Protein AF-A0A7V0NU42-F1 (afdb_monomer_lite)

Structure (mmCIF, N/CA/C/O backbone):
data_AF-A0A7V0NU42-F1
#
_entry.id   AF-A0A7V0NU42-F1
#
loop_
_atom_site.group_PDB
_atom_site.id
_atom_site.type_symbol
_atom_site.label_atom_id
_atom_site.label_alt_id
_atom_site.label_comp_id
_atom_site.label_asym_id
_atom_site.label_entity_id
_atom_site.label_seq_id
_atom_site.pdbx_PDB_ins_code
_atom_site.Cartn_x
_atom_site.Cartn_y
_atom_site.Cartn_z
_atom_site.occupancy
_atom_site.B_iso_or_equiv
_atom_site.auth_seq_id
_atom_site.auth_comp_id
_atom_site.auth_asym_id
_atom_site.auth_atom_id
_atom_site.pdbx_PDB_model_num
ATOM 1 N N . MET A 1 1 ? 28.234 -21.517 8.918 1.00 33.84 1 MET A N 1
ATOM 2 C CA . MET A 1 1 ? 27.594 -20.926 7.728 1.00 33.84 1 MET A CA 1
ATOM 3 C C . MET A 1 1 ? 26.391 -20.151 8.212 1.00 33.84 1 MET A C 1
ATOM 5 O O . MET A 1 1 ? 25.370 -20.743 8.526 1.00 33.84 1 MET A O 1
ATOM 9 N N . THR A 1 2 ? 26.570 -18.853 8.402 1.00 35.75 2 THR A N 1
ATOM 10 C CA . THR A 1 2 ? 25.520 -17.912 8.789 1.00 35.75 2 THR A CA 1
ATOM 11 C C . THR A 1 2 ? 25.015 -17.299 7.492 1.00 35.75 2 THR A C 1
ATOM 13 O O . THR A 1 2 ? 25.773 -16.616 6.810 1.00 35.75 2 THR A O 1
ATOM 16 N N . VAL A 1 3 ? 23.782 -17.615 7.102 1.00 37.16 3 VAL A N 1
ATOM 17 C CA . VAL A 1 3 ? 23.118 -16.938 5.984 1.00 37.16 3 VAL A CA 1
ATOM 18 C C . VAL A 1 3 ? 22.779 -15.536 6.484 1.00 37.16 3 VAL A C 1
ATOM 20 O O . VAL A 1 3 ? 22.000 -15.390 7.425 1.00 37.16 3 VAL A O 1
ATOM 23 N N . ASN A 1 4 ? 23.432 -14.516 5.927 1.00 38.97 4 ASN A N 1
ATOM 24 C CA . ASN A 1 4 ? 23.055 -13.132 6.179 1.00 38.97 4 ASN A CA 1
ATOM 25 C C . ASN A 1 4 ? 21.662 -12.922 5.583 1.00 38.97 4 ASN A C 1
ATOM 27 O O . ASN A 1 4 ? 21.467 -13.082 4.385 1.00 38.97 4 ASN A O 1
ATOM 31 N N . LYS A 1 5 ? 20.699 -12.531 6.415 1.00 45.81 5 LYS A N 1
ATOM 32 C CA . LYS A 1 5 ? 19.315 -12.202 6.036 1.00 45.81 5 LYS A CA 1
ATOM 33 C C . LYS A 1 5 ? 19.207 -10.885 5.228 1.00 45.81 5 LYS A C 1
ATOM 35 O O . LYS A 1 5 ? 18.174 -10.233 5.259 1.00 45.81 5 LYS A O 1
ATOM 40 N N . HIS A 1 6 ? 20.299 -10.462 4.587 1.00 51.47 6 HIS A N 1
ATOM 41 C CA . HIS A 1 6 ? 20.463 -9.169 3.913 1.00 51.47 6 HIS A CA 1
ATOM 42 C C . HIS A 1 6 ? 20.474 -9.264 2.377 1.00 51.47 6 HIS A C 1
ATOM 44 O O . HIS A 1 6 ? 20.625 -8.231 1.739 1.00 51.47 6 HIS A O 1
ATOM 50 N N . ASP A 1 7 ? 20.287 -10.455 1.797 1.00 62.16 7 ASP A N 1
ATOM 51 C CA . ASP A 1 7 ? 20.315 -10.671 0.337 1.00 62.16 7 ASP A CA 1
ATOM 52 C C . ASP A 1 7 ? 18.937 -11.005 -0.271 1.00 62.16 7 ASP A C 1
ATOM 54 O O . ASP A 1 7 ? 18.853 -11.339 -1.452 1.00 62.16 7 ASP A O 1
ATOM 58 N N . GLU A 1 8 ? 17.847 -10.947 0.504 1.00 80.88 8 GLU A N 1
ATOM 59 C CA . GLU A 1 8 ? 16.505 -11.109 -0.068 1.00 80.88 8 GLU A CA 1
ATOM 60 C C . GLU A 1 8 ? 15.991 -9.760 -0.584 1.00 80.88 8 GLU A C 1
ATOM 62 O O . GLU A 1 8 ? 16.027 -8.773 0.161 1.00 80.88 8 GLU A O 1
ATOM 67 N N . PRO A 1 9 ? 15.522 -9.695 -1.844 1.00 87.75 9 PRO A N 1
ATOM 68 C CA . PRO A 1 9 ? 14.973 -8.469 -2.393 1.00 87.75 9 PRO A CA 1
ATOM 69 C C . PRO A 1 9 ? 13.737 -8.035 -1.596 1.00 87.75 9 PRO A C 1
ATOM 71 O O . PRO A 1 9 ? 12.930 -8.856 -1.156 1.00 87.75 9 PRO A O 1
ATOM 74 N N . HIS A 1 10 ? 13.581 -6.727 -1.409 1.00 91.50 10 HIS A N 1
ATOM 75 C CA . HIS A 1 10 ? 12.427 -6.162 -0.727 1.00 91.50 10 HIS A CA 1
ATOM 76 C C . HIS A 1 10 ? 11.142 -6.463 -1.507 1.00 91.50 10 HIS A C 1
ATOM 78 O O . HIS A 1 10 ? 11.079 -6.329 -2.730 1.00 91.50 10 HIS A O 1
ATOM 84 N N . GLY A 1 11 ? 10.102 -6.863 -0.780 1.00 91.50 11 GLY A N 1
ATOM 85 C CA . GLY A 1 11 ? 8.799 -7.166 -1.357 1.00 91.50 11 GLY A CA 1
ATOM 86 C C . GLY A 1 11 ? 7.897 -5.942 -1.509 1.00 91.50 11 GLY A C 1
ATOM 87 O O . GLY A 1 11 ? 8.313 -4.783 -1.418 1.00 91.50 11 GLY A O 1
ATOM 88 N N . LEU A 1 12 ? 6.614 -6.229 -1.708 1.00 95.75 12 LEU A N 1
ATOM 89 C CA . LEU A 1 12 ? 5.556 -5.228 -1.714 1.00 95.75 12 LEU A CA 1
ATOM 90 C C . LEU A 1 12 ? 5.347 -4.638 -0.318 1.00 95.75 12 LEU A C 1
ATOM 92 O O . LEU A 1 12 ? 5.424 -5.330 0.695 1.00 95.75 12 LEU A O 1
ATOM 96 N N . ASN A 1 13 ? 4.996 -3.359 -0.276 1.00 95.81 13 ASN A N 1
ATOM 97 C CA . ASN A 1 13 ? 4.523 -2.699 0.927 1.00 95.81 13 ASN A CA 1
ATOM 98 C C . ASN A 1 13 ? 3.036 -3.020 1.139 1.00 95.81 13 ASN A C 1
ATOM 100 O O . ASN A 1 13 ? 2.143 -2.295 0.682 1.00 95.81 13 ASN A O 1
ATOM 104 N N . GLU A 1 14 ? 2.778 -4.161 1.776 1.00 94.75 14 GLU A N 1
ATOM 105 C CA . GLU A 1 14 ? 1.443 -4.722 1.968 1.00 94.75 14 GLU A CA 1
ATOM 106 C C . GLU A 1 14 ? 1.076 -4.934 3.444 1.00 94.75 14 GLU A C 1
ATOM 108 O O . GLU A 1 14 ? 1.920 -5.190 4.300 1.00 94.75 14 GLU A O 1
ATOM 113 N N . LEU A 1 15 ? -0.223 -4.868 3.739 1.00 92.19 15 LEU A N 1
ATOM 114 C CA . LEU A 1 15 ? -0.813 -5.263 5.014 1.00 92.19 15 LEU A CA 1
ATOM 115 C C . LEU A 1 15 ? -1.679 -6.501 4.839 1.00 92.19 15 LEU A C 1
ATOM 117 O O . LEU A 1 15 ? -2.471 -6.603 3.901 1.00 92.19 15 LEU A O 1
ATOM 121 N N . HIS A 1 16 ? -1.585 -7.401 5.812 1.00 90.00 16 HIS A N 1
ATOM 122 C CA . HIS A 1 16 ? -2.425 -8.588 5.913 1.00 90.00 16 HIS A CA 1
ATOM 123 C C . HIS A 1 16 ? -3.376 -8.404 7.093 1.00 90.00 16 HIS A C 1
ATOM 125 O O . HIS A 1 16 ? -2.947 -8.362 8.244 1.00 90.00 16 HIS A O 1
ATOM 131 N N . ILE A 1 17 ? -4.669 -8.248 6.814 1.00 83.12 17 ILE A N 1
ATOM 132 C CA . ILE A 1 17 ? -5.690 -7.943 7.824 1.00 83.12 17 ILE A CA 1
ATOM 133 C C . ILE A 1 17 ? -6.845 -8.926 7.655 1.00 83.12 17 ILE A C 1
ATOM 135 O O . ILE A 1 17 ? -7.507 -8.926 6.622 1.00 83.12 17 ILE A O 1
ATOM 139 N N . GLY A 1 18 ? -7.098 -9.766 8.663 1.00 75.56 18 GLY A N 1
ATOM 140 C CA . GLY A 1 18 ? -8.239 -10.693 8.656 1.00 75.56 18 GLY A CA 1
ATOM 141 C C . GLY A 1 18 ? -8.232 -11.699 7.497 1.00 75.56 18 GLY A C 1
ATOM 142 O O . GLY A 1 18 ? -9.294 -12.082 7.024 1.00 75.56 18 GLY A O 1
ATOM 143 N N . GLY A 1 19 ? -7.050 -12.085 7.002 1.00 82.62 19 GLY A N 1
ATOM 144 C CA . GLY A 1 19 ? -6.895 -12.963 5.832 1.00 82.62 19 GLY A CA 1
ATOM 145 C C . GLY A 1 19 ? -6.941 -12.244 4.479 1.00 82.62 19 GLY A C 1
ATOM 146 O O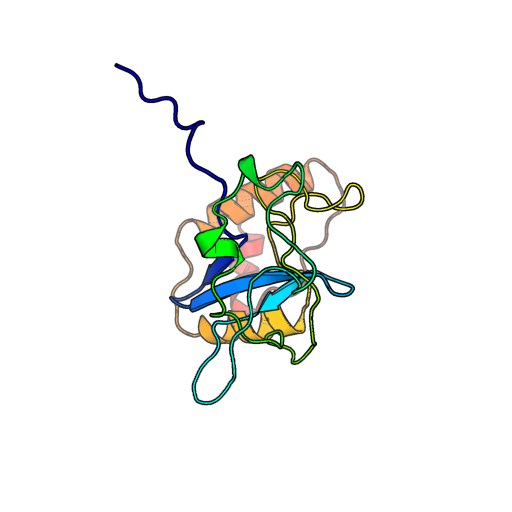 . GLY A 1 19 ? -6.700 -12.872 3.452 1.00 82.62 19 GLY A O 1
ATOM 147 N N . PHE A 1 20 ? -7.191 -10.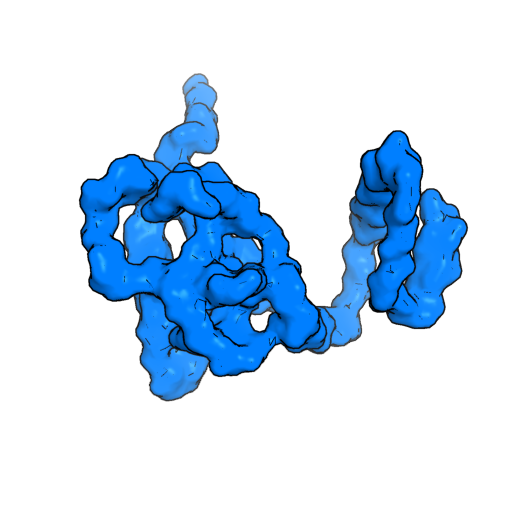935 4.464 1.00 88.88 20 PHE A N 1
ATOM 148 C CA . PHE A 1 20 ? -7.144 -10.113 3.260 1.00 88.88 20 PHE A CA 1
ATOM 149 C C . PHE A 1 20 ? -5.777 -9.452 3.099 1.00 88.88 20 PHE A C 1
ATOM 151 O O . PHE A 1 20 ? -5.165 -9.025 4.081 1.00 88.88 20 PHE A O 1
ATOM 158 N N . ARG A 1 21 ? -5.330 -9.331 1.848 1.00 94.56 21 ARG A N 1
ATOM 159 C CA . ARG A 1 21 ? -4.092 -8.643 1.465 1.00 94.56 21 ARG A CA 1
ATOM 160 C C . ARG A 1 21 ? -4.411 -7.269 0.894 1.00 94.56 21 ARG A C 1
ATOM 162 O O . ARG A 1 21 ? -5.280 -7.143 0.029 1.00 94.56 21 ARG A O 1
ATOM 169 N N . TYR A 1 22 ? -3.687 -6.257 1.356 1.00 96.81 22 TYR A N 1
ATOM 170 C CA . TYR A 1 22 ? -3.858 -4.874 0.932 1.00 96.81 22 TYR A CA 1
ATOM 171 C C . TYR A 1 22 ? -2.521 -4.220 0.610 1.00 96.81 22 TYR A C 1
ATOM 173 O O . TYR A 1 22 ? -1.621 -4.232 1.438 1.00 96.81 22 TYR A O 1
ATOM 181 N N . LEU A 1 23 ? -2.421 -3.565 -0.538 1.00 97.94 23 LEU A N 1
ATOM 182 C CA . LEU A 1 23 ? -1.278 -2.743 -0.922 1.00 97.94 23 LEU A CA 1
ATOM 183 C C . LEU A 1 23 ? -1.417 -1.330 -0.342 1.00 97.94 23 LEU A C 1
ATOM 185 O O . LEU A 1 23 ? -2.482 -0.716 -0.491 1.00 97.94 23 LEU A O 1
ATOM 189 N N . LEU A 1 24 ? -0.362 -0.782 0.269 1.00 97.31 24 LEU A N 1
ATOM 190 C CA . LEU A 1 24 ? -0.333 0.638 0.626 1.00 97.31 24 LEU A CA 1
ATOM 191 C C . LEU A 1 24 ? -0.020 1.475 -0.612 1.00 97.31 24 LEU A C 1
ATOM 193 O O . LEU A 1 24 ? 1.020 1.309 -1.244 1.00 97.31 24 LEU A O 1
ATOM 197 N N . VAL A 1 25 ? -0.910 2.404 -0.952 1.00 96.88 25 VAL A N 1
ATOM 198 C CA . VAL A 1 25 ? -0.782 3.225 -2.165 1.00 96.88 25 VAL A CA 1
ATOM 199 C C . VAL A 1 25 ? -0.934 4.709 -1.865 1.00 96.88 25 VAL A C 1
ATOM 201 O O . VAL A 1 25 ? -1.724 5.116 -1.003 1.00 96.88 25 VAL A O 1
ATOM 204 N N . GLY A 1 26 ? -0.174 5.517 -2.603 1.00 90.69 26 GLY A N 1
ATOM 205 C CA . GLY A 1 26 ? -0.128 6.961 -2.423 1.00 90.69 26 GLY A CA 1
ATOM 206 C C . GLY A 1 26 ? -1.144 7.694 -3.287 1.00 90.69 26 GLY A C 1
ATOM 207 O O . GLY A 1 26 ? -1.209 7.491 -4.502 1.00 90.69 26 GLY A O 1
ATOM 208 N N . VAL A 1 27 ? -1.911 8.586 -2.658 1.00 86.94 27 VAL A N 1
ATOM 209 C CA . VAL A 1 27 ? -2.753 9.584 -3.338 1.00 86.94 27 VAL A CA 1
ATOM 210 C C . VAL A 1 27 ? -2.405 10.970 -2.771 1.00 86.94 27 VAL A C 1
ATOM 212 O O . VAL A 1 27 ? -1.322 11.477 -3.030 1.00 86.94 27 VAL A O 1
ATOM 215 N N . SER A 1 28 ? -3.276 11.569 -1.951 1.00 84.12 28 SER A N 1
ATOM 216 C CA . SER A 1 28 ? -2.971 12.724 -1.082 1.00 84.12 28 SER A CA 1
ATOM 217 C C . SER A 1 28 ? -2.674 12.310 0.366 1.00 84.12 28 SER A C 1
ATOM 219 O O . SER A 1 28 ? -2.229 13.106 1.183 1.00 84.12 28 SER A O 1
ATOM 221 N N . SER A 1 29 ? -3.014 11.066 0.685 1.00 88.75 29 SER A N 1
ATOM 222 C CA . SER A 1 29 ? -2.770 10.342 1.927 1.00 88.75 29 SER A CA 1
ATOM 223 C C . SER A 1 29 ? -2.454 8.896 1.548 1.00 88.75 29 SER A C 1
ATOM 225 O O . SER A 1 29 ? -2.527 8.547 0.368 1.00 88.75 29 SER A O 1
ATOM 227 N N . THR A 1 30 ? -2.167 8.044 2.522 1.00 93.94 30 THR A N 1
ATOM 228 C CA . THR A 1 30 ? -1.922 6.621 2.276 1.00 93.94 30 THR A CA 1
ATOM 229 C C . THR A 1 30 ? -3.230 5.845 2.335 1.00 93.94 30 THR A C 1
ATOM 231 O O . THR A 1 30 ? -3.988 5.934 3.308 1.00 93.94 30 THR A O 1
ATOM 234 N N . HIS A 1 31 ? -3.506 5.097 1.275 1.00 97.12 31 HIS A N 1
ATOM 235 C CA . HIS A 1 31 ? -4.718 4.308 1.091 1.00 97.12 31 HIS A CA 1
ATOM 236 C C . HIS A 1 31 ? -4.393 2.818 0.988 1.00 97.12 31 HIS A C 1
ATOM 238 O O . HIS A 1 31 ? -3.231 2.437 0.898 1.00 97.12 31 HIS A O 1
ATOM 244 N N . LEU A 1 32 ? -5.441 1.994 0.982 1.00 97.44 32 LEU A N 1
ATOM 245 C CA . LEU A 1 32 ? -5.346 0.558 0.740 1.00 97.44 32 LEU A CA 1
ATOM 246 C C . LEU A 1 32 ? -5.954 0.221 -0.619 1.00 97.44 32 LEU A C 1
ATOM 248 O O . LEU A 1 32 ? -7.079 0.647 -0.895 1.00 97.44 32 LEU A O 1
ATOM 252 N N . ALA A 1 33 ? -5.248 -0.556 -1.432 1.00 97.94 33 ALA A N 1
ATOM 253 C CA . ALA A 1 33 ? -5.800 -1.249 -2.593 1.00 97.94 33 ALA A CA 1
ATOM 254 C C . ALA A 1 33 ? -5.880 -2.751 -2.290 1.00 97.94 33 ALA A C 1
ATOM 256 O O . ALA A 1 33 ? -4.934 -3.325 -1.764 1.00 97.94 33 ALA A O 1
ATOM 257 N N . ALA A 1 34 ? -7.023 -3.374 -2.571 1.00 97.25 34 ALA A N 1
ATOM 258 C CA . ALA A 1 34 ? -7.188 -4.822 -2.436 1.00 97.25 34 ALA A CA 1
ATOM 259 C C . ALA A 1 34 ? -6.724 -5.540 -3.710 1.00 97.25 34 ALA A C 1
ATOM 261 O O . ALA A 1 34 ? -6.407 -4.896 -4.714 1.00 97.25 34 ALA A O 1
ATOM 262 N N . LEU A 1 35 ? -6.734 -6.870 -3.683 1.00 97.56 35 LEU A N 1
ATOM 263 C CA . LEU A 1 35 ? -6.622 -7.670 -4.900 1.00 97.56 35 LEU A CA 1
ATOM 264 C C . LEU A 1 35 ? -7.770 -7.333 -5.869 1.00 97.56 35 LEU A C 1
ATOM 266 O O . LEU A 1 35 ? -8.872 -6.957 -5.461 1.00 97.56 35 LEU A O 1
ATOM 270 N N . ALA A 1 36 ? -7.497 -7.422 -7.166 1.00 96.88 36 ALA A N 1
ATOM 271 C CA . ALA A 1 36 ? -8.527 -7.362 -8.188 1.00 96.88 36 ALA A CA 1
ATOM 272 C C . ALA A 1 36 ? -9.361 -8.652 -8.136 1.00 96.88 36 ALA A C 1
ATOM 274 O O . ALA A 1 36 ? -8.816 -9.754 -8.094 1.00 96.88 36 ALA A O 1
ATOM 275 N N . GLU A 1 37 ? -10.685 -8.513 -8.132 1.00 91.81 37 GLU A N 1
ATOM 276 C CA . GLU A 1 37 ? -11.626 -9.631 -8.065 1.00 91.81 37 GLU A CA 1
ATOM 277 C C . GLU A 1 37 ? -12.656 -9.533 -9.197 1.00 91.81 37 GLU A C 1
ATOM 279 O O . GLU A 1 37 ? -12.989 -8.443 -9.674 1.00 91.81 37 GLU A O 1
ATOM 284 N N . GLY A 1 38 ? -13.190 -10.684 -9.615 1.00 91.25 38 GLY A N 1
ATOM 285 C CA . GLY A 1 38 ? -14.193 -10.764 -10.675 1.00 91.25 38 GLY A CA 1
ATOM 286 C C . GLY A 1 38 ? -13.651 -10.315 -12.035 1.00 91.25 38 GLY A C 1
ATOM 287 O O . GLY A 1 38 ? -12.598 -10.768 -12.470 1.00 91.25 38 GLY A O 1
ATOM 288 N N . GLU A 1 39 ? -14.390 -9.436 -12.714 1.00 90.44 39 GLU A N 1
ATOM 289 C CA . GLU A 1 39 ? -14.042 -8.919 -14.050 1.00 90.44 39 GLU A CA 1
ATOM 290 C C . GLU A 1 39 ? -13.150 -7.664 -14.006 1.00 90.44 39 GLU A C 1
ATOM 292 O O . GLU A 1 39 ? -12.879 -7.049 -15.038 1.00 90.44 39 GLU A O 1
ATOM 297 N N . VAL A 1 40 ? -12.698 -7.243 -12.820 1.00 93.31 40 VAL A N 1
ATOM 298 C CA . VAL A 1 40 ? -11.813 -6.083 -12.693 1.00 93.31 40 VAL A CA 1
ATOM 299 C C . VAL A 1 40 ? -10.430 -6.448 -13.223 1.00 93.31 40 VAL A C 1
ATOM 301 O O . VAL A 1 40 ? -9.758 -7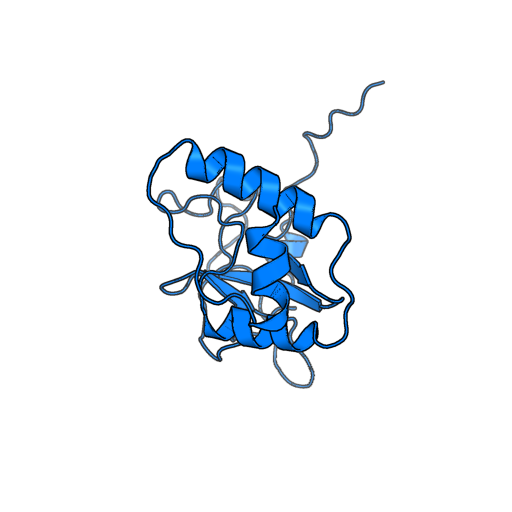.319 -12.676 1.00 93.31 40 VAL A O 1
ATOM 304 N N . GLN A 1 41 ? -9.975 -5.741 -14.259 1.00 94.94 41 GLN A N 1
ATOM 305 C CA . GLN A 1 41 ? -8.597 -5.859 -14.724 1.00 94.94 41 GLN A CA 1
ATOM 306 C C . GLN A 1 41 ? -7.647 -5.342 -13.639 1.00 94.94 41 GLN A C 1
ATOM 308 O O . GLN A 1 41 ? -7.689 -4.164 -13.271 1.00 94.94 41 GLN A O 1
ATOM 313 N N . GLY A 1 42 ? -6.807 -6.237 -13.123 1.00 96.44 42 GLY A N 1
ATOM 314 C CA . GLY A 1 42 ? -5.781 -5.886 -12.156 1.00 96.44 42 GLY A CA 1
ATOM 315 C C . GLY A 1 42 ? -4.649 -5.072 -12.779 1.00 96.44 42 GLY A C 1
ATOM 316 O O . GLY A 1 42 ? -4.474 -5.011 -13.999 1.00 96.44 42 GLY A O 1
ATOM 317 N N . ARG A 1 43 ? -3.891 -4.404 -11.915 1.00 96.75 43 ARG A N 1
ATOM 318 C CA . ARG A 1 43 ? -2.738 -3.585 -12.277 1.00 96.75 43 ARG A CA 1
ATOM 319 C C . ARG A 1 43 ? -1.559 -3.859 -11.356 1.00 96.75 43 ARG A C 1
ATOM 321 O O . ARG A 1 43 ? -1.735 -4.319 -10.229 1.00 96.75 43 ARG A O 1
ATOM 328 N N . SER A 1 44 ? -0.367 -3.549 -11.848 1.00 97.50 44 SER A N 1
ATOM 329 C CA . SER A 1 44 ? 0.882 -3.662 -11.099 1.00 97.50 44 SER A CA 1
ATOM 330 C C . SER A 1 44 ? 0.915 -2.693 -9.915 1.00 97.50 44 SER A C 1
ATOM 332 O O . SER A 1 44 ? 0.237 -1.657 -9.930 1.00 97.50 44 SER A O 1
ATOM 334 N N . ALA A 1 45 ? 1.735 -3.004 -8.907 1.00 97.12 45 ALA A N 1
ATOM 335 C CA . ALA A 1 45 ? 1.971 -2.133 -7.753 1.00 97.12 45 ALA A CA 1
ATOM 336 C C . ALA A 1 45 ? 2.647 -0.810 -8.157 1.00 97.12 45 ALA A C 1
ATOM 338 O O . ALA A 1 45 ? 2.520 0.209 -7.477 1.00 97.12 45 ALA A O 1
ATOM 339 N N . LEU A 1 46 ? 3.338 -0.809 -9.293 1.00 95.00 46 LEU A N 1
ATOM 340 C CA . LEU A 1 46 ? 3.949 0.370 -9.885 1.00 95.00 46 LEU A CA 1
ATOM 341 C C . LEU A 1 46 ? 3.082 0.987 -10.990 1.00 95.00 46 LEU A C 1
ATOM 343 O O . LEU A 1 46 ? 2.131 0.390 -11.501 1.00 95.00 46 LEU A O 1
ATOM 347 N N . THR A 1 47 ? 3.397 2.232 -11.342 1.00 91.12 47 THR A N 1
ATOM 348 C CA . THR A 1 47 ? 2.844 2.867 -12.544 1.00 91.12 47 THR A CA 1
ATOM 349 C C . THR A 1 47 ? 3.454 2.252 -13.807 1.00 91.12 47 THR A C 1
ATOM 351 O O . THR A 1 47 ? 4.603 1.814 -13.791 1.00 91.12 47 THR A O 1
ATOM 354 N N . GLU A 1 48 ? 2.711 2.268 -14.914 1.00 88.00 48 GLU A N 1
ATOM 355 C CA . GLU A 1 48 ? 3.087 1.629 -16.187 1.00 88.00 48 GLU A CA 1
ATOM 356 C C . GLU A 1 48 ? 4.357 2.233 -16.832 1.00 88.00 48 GLU A C 1
ATOM 358 O O . GLU A 1 48 ? 4.927 1.646 -17.744 1.00 88.00 48 GLU A O 1
ATOM 363 N N . TRP A 1 49 ? 4.813 3.409 -16.374 1.00 89.38 49 TRP A N 1
ATOM 364 C CA . TRP A 1 49 ? 6.022 4.074 -16.892 1.00 89.38 49 TRP A CA 1
ATOM 365 C C . TRP A 1 49 ? 7.296 3.617 -16.171 1.00 89.38 49 TRP A C 1
ATOM 367 O O . TRP A 1 49 ? 8.392 4.004 -16.578 1.00 89.38 49 TRP A O 1
ATOM 377 N N . ARG A 1 50 ? 7.171 2.835 -15.087 1.00 91.75 50 ARG A N 1
ATOM 378 C CA . ARG A 1 50 ? 8.318 2.201 -14.428 1.00 91.75 50 ARG A CA 1
ATOM 379 C C . ARG A 1 50 ? 8.829 1.067 -15.299 1.00 91.75 50 ARG A C 1
ATOM 381 O O . ARG A 1 50 ? 8.046 0.306 -15.856 1.00 91.75 50 ARG A O 1
ATOM 388 N N . THR A 1 51 ? 10.148 0.962 -15.390 1.00 90.38 51 THR A N 1
ATOM 389 C CA . THR A 1 51 ? 10.803 0.003 -16.297 1.00 90.38 51 THR A CA 1
ATOM 390 C C . THR A 1 51 ? 11.534 -1.114 -15.564 1.00 90.38 51 THR A C 1
ATOM 392 O O . THR A 1 51 ? 11.857 -2.122 -16.184 1.00 90.38 51 THR A O 1
ATOM 395 N N . GLY A 1 52 ? 11.785 -0.955 -14.261 1.00 89.25 52 GLY A N 1
ATOM 396 C CA . GLY A 1 52 ? 12.580 -1.903 -13.484 1.00 89.25 52 GLY A CA 1
ATOM 397 C C . GLY A 1 52 ? 14.080 -1.772 -13.752 1.00 89.25 52 GLY A C 1
ATOM 398 O O . GLY A 1 52 ? 14.834 -2.685 -13.448 1.00 89.25 52 GLY A O 1
ATOM 399 N N . THR A 1 53 ? 14.525 -0.654 -14.335 1.00 91.62 53 THR A N 1
ATOM 400 C CA . THR A 1 53 ? 15.950 -0.346 -14.561 1.00 91.62 53 THR A CA 1
ATOM 401 C C . THR A 1 53 ? 16.421 0.845 -13.728 1.00 91.62 53 THR A C 1
ATOM 403 O O . THR A 1 53 ? 17.531 1.348 -13.902 1.00 91.62 53 THR A O 1
ATOM 406 N N . GLU A 1 54 ? 15.544 1.385 -12.887 1.00 92.94 54 GLU A N 1
ATOM 407 C CA . GLU A 1 54 ? 15.848 2.473 -11.975 1.00 92.94 54 GLU A CA 1
ATOM 408 C C . GLU A 1 54 ? 16.798 2.018 -10.857 1.00 92.94 54 GLU A C 1
ATOM 410 O O . GLU A 1 54 ? 16.846 0.848 -10.506 1.00 92.94 54 GLU A O 1
ATOM 415 N N . ALA A 1 55 ? 17.514 2.953 -10.226 1.00 90.69 55 ALA A N 1
ATOM 416 C CA . ALA A 1 55 ? 18.514 2.625 -9.200 1.00 90.69 55 ALA A CA 1
ATOM 417 C C . ALA A 1 55 ? 17.962 1.859 -7.977 1.00 90.69 55 ALA A C 1
ATOM 419 O O . ALA A 1 55 ? 18.726 1.216 -7.267 1.00 90.69 55 ALA A O 1
ATOM 420 N N . TRP A 1 56 ? 16.655 1.945 -7.707 1.00 90.19 56 TRP A N 1
ATOM 421 C CA . TRP A 1 56 ? 16.005 1.181 -6.639 1.00 90.19 56 TRP A CA 1
ATOM 422 C C . TRP A 1 56 ? 15.687 -0.265 -7.052 1.00 90.19 56 TRP A C 1
ATOM 424 O O . TRP A 1 56 ? 15.470 -1.091 -6.173 1.00 90.19 56 TRP A O 1
ATOM 434 N N . ALA A 1 57 ? 15.641 -0.574 -8.353 1.00 92.50 57 ALA A N 1
ATOM 435 C CA . ALA A 1 57 ? 15.101 -1.822 -8.891 1.00 92.50 57 ALA A CA 1
ATOM 436 C C . ALA A 1 57 ? 15.847 -3.061 -8.388 1.00 92.50 57 ALA A C 1
ATOM 438 O O . ALA A 1 57 ? 15.206 -4.020 -7.973 1.00 92.50 57 ALA A O 1
ATOM 439 N N . ASP A 1 58 ? 17.178 -2.991 -8.304 1.00 91.50 58 ASP A N 1
ATOM 440 C CA . ASP A 1 58 ? 18.026 -4.089 -7.818 1.00 91.50 58 ASP A CA 1
ATOM 441 C C . ASP A 1 58 ? 17.756 -4.464 -6.349 1.00 91.50 58 ASP A C 1
ATOM 443 O O . ASP A 1 58 ? 18.197 -5.508 -5.878 1.00 91.50 58 ASP A O 1
ATOM 447 N N . SER A 1 59 ? 17.055 -3.604 -5.603 1.00 92.31 59 SER A N 1
ATOM 448 C CA . SER A 1 59 ? 16.705 -3.844 -4.201 1.00 92.31 59 SER A CA 1
ATOM 449 C C . SER A 1 59 ? 15.342 -4.509 -4.019 1.00 92.31 59 SER A C 1
ATOM 451 O O . SER A 1 59 ? 15.001 -4.819 -2.883 1.00 92.31 59 SER A O 1
ATOM 453 N N . TYR A 1 60 ? 14.545 -4.703 -5.073 1.00 93.94 60 TYR A N 1
ATOM 454 C CA . TYR A 1 60 ? 13.171 -5.197 -4.959 1.00 93.94 60 TYR A CA 1
ATOM 455 C C . TYR A 1 60 ? 12.903 -6.452 -5.787 1.00 93.94 60 TYR A C 1
ATOM 457 O O . TYR A 1 60 ? 13.564 -6.727 -6.786 1.00 93.94 60 TYR A O 1
ATOM 465 N N . ASP A 1 61 ? 11.872 -7.191 -5.380 1.00 94.94 61 ASP A N 1
ATOM 466 C CA . ASP A 1 61 ? 11.287 -8.261 -6.175 1.00 94.94 61 ASP A CA 1
ATOM 467 C C . ASP A 1 61 ? 10.469 -7.631 -7.311 1.00 94.94 61 ASP A C 1
ATOM 469 O O . ASP A 1 61 ? 9.340 -7.163 -7.122 1.00 94.94 61 ASP A O 1
ATOM 473 N N . LEU A 1 62 ? 11.078 -7.561 -8.497 1.00 94.75 62 LEU A N 1
ATOM 474 C CA . LEU A 1 62 ? 10.452 -6.960 -9.671 1.00 94.75 62 LEU A CA 1
ATOM 475 C C . LEU A 1 62 ? 9.245 -7.763 -10.154 1.00 94.75 62 LEU A C 1
ATOM 477 O O . LEU A 1 62 ? 8.266 -7.154 -10.587 1.00 94.75 62 LEU A O 1
ATOM 481 N N . ASP A 1 63 ? 9.276 -9.091 -10.039 1.00 95.31 63 ASP A N 1
ATOM 482 C CA . ASP A 1 63 ? 8.151 -9.928 -10.452 1.00 95.31 63 ASP A CA 1
ATOM 483 C C . ASP A 1 63 ? 6.926 -9.594 -9.593 1.00 95.31 63 ASP A C 1
ATOM 485 O O . ASP A 1 63 ? 5.847 -9.334 -10.128 1.00 95.31 63 ASP A O 1
ATOM 489 N N . ALA A 1 64 ? 7.104 -9.467 -8.274 1.00 95.31 64 ALA A N 1
ATOM 490 C CA . ALA A 1 64 ? 6.032 -9.052 -7.371 1.00 95.31 64 ALA A CA 1
ATOM 491 C C . ALA A 1 64 ? 5.542 -7.614 -7.634 1.00 95.31 64 ALA A C 1
ATOM 493 O O . ALA A 1 64 ? 4.341 -7.344 -7.558 1.00 95.31 64 ALA A O 1
ATOM 494 N N . LEU A 1 65 ? 6.447 -6.677 -7.943 1.00 95.81 65 LEU A N 1
ATOM 495 C CA . LEU A 1 65 ? 6.091 -5.280 -8.232 1.00 95.81 65 LEU A CA 1
ATOM 496 C C . LEU A 1 65 ? 5.288 -5.123 -9.527 1.00 95.81 65 LEU A C 1
ATOM 498 O O . LEU A 1 65 ? 4.385 -4.276 -9.591 1.00 95.81 65 LEU A O 1
ATOM 502 N N . PHE A 1 66 ? 5.616 -5.915 -10.547 1.00 96.38 66 PHE A N 1
ATOM 503 C CA . PHE A 1 66 ? 4.974 -5.856 -11.855 1.00 96.38 66 PHE A CA 1
ATOM 504 C C . PHE A 1 66 ? 3.772 -6.795 -12.004 1.00 96.38 66 PHE A C 1
ATOM 506 O O . PHE A 1 66 ? 2.994 -6.592 -12.938 1.00 96.38 66 PHE A O 1
ATOM 513 N N . ASP A 1 67 ? 3.542 -7.730 -11.079 1.00 96.94 67 ASP A N 1
ATOM 514 C CA . ASP A 1 67 ? 2.378 -8.624 -11.096 1.00 96.94 67 ASP A CA 1
ATOM 515 C C . ASP A 1 67 ? 1.045 -7.837 -11.090 1.00 96.94 67 ASP A C 1
ATOM 517 O O . ASP A 1 67 ? 0.766 -7.081 -10.146 1.00 96.94 67 ASP A O 1
ATOM 521 N N . PRO A 1 68 ? 0.197 -7.955 -12.135 1.00 96.88 68 PRO A N 1
ATOM 522 C CA . PRO A 1 68 ? -0.992 -7.126 -12.289 1.00 96.88 68 PRO A CA 1
ATOM 523 C C . PRO A 1 68 ? -2.197 -7.656 -11.498 1.00 96.88 68 PRO A C 1
ATOM 525 O O . PRO A 1 68 ? -3.281 -7.849 -12.048 1.00 96.88 68 PRO A O 1
ATOM 528 N N . ILE A 1 69 ? -2.028 -7.878 -10.195 1.00 97.31 69 ILE A N 1
ATOM 529 C CA . ILE A 1 69 ? -3.054 -8.473 -9.320 1.00 97.31 69 ILE A CA 1
ATOM 530 C C . ILE A 1 69 ? -3.832 -7.454 -8.487 1.00 97.31 69 ILE A C 1
ATOM 532 O O . ILE A 1 69 ? -4.809 -7.822 -7.835 1.00 97.31 69 ILE A O 1
ATOM 536 N N . TRP A 1 70 ? -3.434 -6.180 -8.473 1.00 98.12 70 TRP A N 1
ATOM 537 C CA . TRP A 1 70 ? -4.031 -5.178 -7.587 1.00 98.12 70 TRP A CA 1
ATOM 538 C C . TRP A 1 70 ? -5.208 -4.459 -8.232 1.00 98.12 70 TRP A C 1
ATOM 540 O O . TRP A 1 70 ? -5.191 -4.137 -9.419 1.00 98.12 70 TRP A O 1
ATOM 550 N N . ASN A 1 71 ? -6.230 -4.145 -7.440 1.00 97.75 71 ASN A N 1
ATOM 551 C CA . ASN A 1 71 ? -7.370 -3.372 -7.909 1.00 97.75 71 ASN A CA 1
ATOM 552 C C . ASN A 1 71 ? -6.919 -1.947 -8.298 1.00 97.75 71 ASN A C 1
ATOM 554 O O . ASN A 1 71 ? -6.262 -1.269 -7.496 1.00 97.75 71 ASN A O 1
ATOM 558 N N . PRO A 1 72 ? -7.294 -1.431 -9.485 1.00 96.88 72 PRO A N 1
ATOM 559 C CA . PRO A 1 72 ? -6.923 -0.086 -9.922 1.00 96.88 72 PRO A CA 1
ATOM 560 C C . PRO A 1 72 ? -7.512 1.035 -9.065 1.00 96.88 72 PRO A C 1
ATOM 562 O O . PRO A 1 72 ? -7.099 2.191 -9.177 1.00 96.88 72 PRO A O 1
ATOM 565 N N . ARG A 1 73 ? -8.451 0.703 -8.176 1.00 97.31 73 ARG A N 1
ATOM 566 C CA . ARG A 1 73 ? -9.019 1.616 -7.196 1.00 97.31 73 ARG A CA 1
ATOM 567 C C . ARG A 1 73 ? -8.743 1.132 -5.780 1.00 97.31 73 ARG A C 1
ATOM 569 O O . ARG A 1 73 ? -8.787 -0.050 -5.461 1.00 97.31 73 ARG A O 1
ATOM 576 N N . THR A 1 74 ? -8.479 2.100 -4.916 1.00 97.31 74 THR A N 1
ATOM 577 C CA . THR A 1 74 ? -8.405 1.906 -3.467 1.00 97.31 74 THR A CA 1
ATOM 578 C C . THR A 1 74 ? -9.746 1.419 -2.918 1.00 97.31 74 THR A C 1
ATOM 580 O O . THR A 1 74 ? -10.788 1.622 -3.542 1.00 97.31 74 THR A O 1
ATOM 583 N N . LEU A 1 75 ? -9.756 0.882 -1.697 1.00 95.75 75 LEU A N 1
ATOM 584 C CA . LEU A 1 75 ? -10.980 0.483 -0.994 1.00 95.75 75 LEU A CA 1
ATOM 585 C C . LEU A 1 75 ? -12.022 1.605 -0.911 1.00 95.75 75 LEU A C 1
ATOM 587 O O . LEU A 1 75 ? -13.221 1.350 -0.944 1.00 95.75 75 LEU A O 1
ATOM 591 N N . CYS A 1 76 ? -11.582 2.864 -0.819 1.00 96.06 76 CYS A N 1
ATOM 592 C CA . CYS A 1 76 ? -12.478 4.019 -0.814 1.00 96.06 76 CYS A CA 1
ATOM 593 C C . CYS A 1 76 ? -12.792 4.575 -2.218 1.00 96.06 76 CYS A C 1
ATOM 595 O O . CYS A 1 76 ? -13.270 5.702 -2.327 1.00 96.06 76 CYS A O 1
ATOM 597 N N . GLY A 1 77 ? -12.485 3.832 -3.283 1.00 96.38 77 GLY A N 1
ATOM 598 C CA . GLY A 1 77 ? -12.855 4.141 -4.666 1.00 96.38 77 GLY A CA 1
ATOM 599 C C . GLY A 1 77 ? -11.967 5.158 -5.388 1.00 96.38 77 GLY A C 1
ATOM 600 O O . GLY A 1 77 ? -12.314 5.576 -6.489 1.00 96.38 77 GLY A O 1
ATOM 601 N N . ARG A 1 78 ? -10.837 5.573 -4.803 1.00 96.88 78 ARG A N 1
ATOM 602 C CA . ARG A 1 78 ? -9.886 6.494 -5.454 1.00 96.88 78 ARG A CA 1
ATOM 603 C C . ARG A 1 78 ? -8.914 5.744 -6.349 1.00 96.88 78 ARG A C 1
ATOM 605 O O . ARG A 1 78 ? -8.392 4.712 -5.934 1.00 96.88 78 ARG A O 1
ATOM 612 N N . GLU A 1 79 ? -8.634 6.309 -7.512 1.00 96.00 79 GLU A N 1
ATOM 613 C CA . GLU A 1 79 ? -7.504 5.911 -8.350 1.00 96.00 79 GLU A CA 1
ATOM 614 C C . GLU A 1 79 ? -6.184 6.298 -7.670 1.00 96.00 79 GLU A C 1
ATOM 616 O O . GLU A 1 79 ? -6.129 7.232 -6.863 1.00 96.00 79 GLU A O 1
ATOM 621 N N . TRP A 1 80 ? -5.134 5.540 -7.961 1.00 95.50 80 TRP A N 1
ATOM 622 C CA . TRP A 1 80 ? -3.816 5.674 -7.343 1.00 95.50 80 TRP A CA 1
ATOM 623 C C . TRP A 1 80 ? -2.716 5.544 -8.399 1.00 95.50 80 TRP A C 1
ATOM 625 O O . TRP A 1 80 ? -2.968 5.044 -9.492 1.00 95.50 80 TRP A O 1
ATOM 635 N N . ILE A 1 81 ? -1.506 6.028 -8.110 1.00 90.81 81 ILE A N 1
ATOM 636 C CA . ILE A 1 81 ? -0.421 6.098 -9.109 1.00 90.81 81 ILE A CA 1
ATOM 637 C C . ILE A 1 81 ? 0.553 4.936 -8.948 1.00 90.81 81 ILE A C 1
ATOM 639 O O . ILE A 1 81 ? 0.747 4.168 -9.881 1.00 90.81 81 ILE A O 1
ATOM 643 N N . GLU A 1 82 ? 1.149 4.799 -7.771 1.00 93.50 82 GLU A N 1
ATOM 644 C CA . GLU A 1 82 ? 2.082 3.727 -7.430 1.00 93.50 82 GLU A CA 1
ATOM 645 C C . GLU A 1 82 ? 1.982 3.430 -5.926 1.00 93.50 82 GLU A C 1
ATOM 647 O O . GLU A 1 82 ? 1.465 4.245 -5.145 1.00 93.50 82 GLU A O 1
ATOM 652 N N . MET A 1 83 ? 2.447 2.245 -5.544 1.00 95.94 83 MET A N 1
ATOM 653 C CA . MET A 1 83 ? 2.639 1.808 -4.167 1.00 95.94 83 MET A CA 1
ATOM 654 C C . MET A 1 83 ? 3.471 2.826 -3.374 1.00 95.94 83 MET A C 1
ATOM 656 O O . MET A 1 83 ? 4.388 3.449 -3.912 1.00 95.94 83 MET A O 1
ATOM 660 N N . GLU A 1 84 ? 3.167 2.996 -2.087 1.00 94.31 84 GLU A N 1
ATOM 661 C CA . GLU A 1 84 ? 4.071 3.721 -1.191 1.00 94.31 84 GLU A CA 1
ATOM 662 C C . GLU A 1 84 ? 5.317 2.881 -0.893 1.00 94.31 84 GLU A C 1
ATOM 664 O O . GLU A 1 84 ? 5.201 1.668 -0.708 1.00 94.31 84 GLU A O 1
ATOM 669 N N . PRO A 1 85 ? 6.509 3.488 -0.790 1.00 90.31 85 PRO A N 1
ATOM 670 C CA . PRO A 1 85 ? 7.706 2.738 -0.435 1.00 90.31 85 PRO A CA 1
ATOM 671 C C . PRO A 1 85 ? 7.567 2.120 0.965 1.00 90.31 85 PRO A C 1
ATOM 673 O O . PRO A 1 85 ? 6.963 2.720 1.857 1.00 90.31 85 PRO A O 1
ATOM 676 N N . GLY A 1 86 ? 8.103 0.912 1.127 1.00 89.75 86 GLY A N 1
ATOM 677 C CA . GLY A 1 86 ? 8.149 0.174 2.392 1.00 89.75 86 GLY A CA 1
ATOM 678 C C . GLY A 1 86 ? 9.576 0.109 2.930 1.00 89.75 86 GLY A C 1
ATOM 679 O O . GLY A 1 86 ? 10.252 1.133 3.003 1.00 89.75 86 GLY A O 1
ATOM 680 N N . ASP A 1 87 ? 10.032 -1.103 3.254 1.00 86.12 87 ASP A N 1
ATOM 681 C CA . ASP A 1 87 ? 11.365 -1.361 3.822 1.00 86.12 87 ASP A CA 1
ATOM 682 C C . ASP A 1 87 ? 12.528 -1.131 2.840 1.00 86.12 87 ASP A C 1
ATOM 684 O O . ASP A 1 87 ? 13.676 -0.993 3.264 1.00 86.12 87 ASP A O 1
ATOM 688 N N . GLY A 1 88 ? 12.252 -1.119 1.533 1.00 86.88 88 GLY A N 1
ATOM 689 C CA . GLY A 1 88 ? 13.260 -0.875 0.506 1.00 86.88 88 GLY A CA 1
ATOM 690 C C . GLY A 1 88 ? 13.511 0.614 0.240 1.00 86.88 88 GLY A C 1
ATOM 691 O O . GLY A 1 88 ? 12.824 1.491 0.774 1.00 86.88 88 GLY A O 1
ATOM 692 N N . PRO A 1 89 ? 14.484 0.942 -0.631 1.00 89.19 89 PRO A N 1
ATOM 693 C CA . PRO A 1 89 ? 14.741 2.325 -1.012 1.00 89.19 89 PRO A CA 1
ATOM 694 C C . PRO A 1 89 ? 13.498 2.967 -1.650 1.00 89.19 89 PRO A C 1
ATOM 696 O O . PRO A 1 89 ? 12.702 2.283 -2.303 1.00 89.19 89 PRO A O 1
ATOM 699 N N . PRO A 1 90 ? 13.306 4.287 -1.495 1.00 88.81 90 PRO A N 1
ATOM 700 C CA . PRO A 1 90 ? 12.139 4.952 -2.044 1.00 88.81 90 PRO A CA 1
ATOM 701 C C . PRO A 1 90 ? 12.209 5.054 -3.574 1.00 88.81 90 PRO A C 1
ATOM 703 O O . PRO A 1 90 ? 13.263 5.321 -4.153 1.00 88.81 90 PRO A O 1
ATOM 706 N N . PHE A 1 91 ? 11.058 4.931 -4.245 1.00 88.38 91 PHE A N 1
ATOM 707 C CA . PHE A 1 91 ? 10.969 5.003 -5.715 1.00 88.38 91 PHE A CA 1
ATOM 708 C C . PHE A 1 91 ? 11.232 6.402 -6.295 1.00 88.38 91 PHE A C 1
ATOM 710 O O . PHE A 1 91 ? 11.352 6.573 -7.515 1.00 88.38 91 PHE A O 1
ATOM 717 N N . ASN A 1 92 ? 11.266 7.421 -5.434 1.00 81.88 92 ASN A N 1
ATOM 718 C CA . ASN A 1 92 ? 11.672 8.787 -5.738 1.00 81.88 92 ASN A CA 1
ATOM 719 C C . ASN A 1 92 ? 12.193 9.476 -4.460 1.00 81.88 92 ASN A C 1
ATOM 721 O O . ASN A 1 92 ? 11.834 9.096 -3.349 1.00 81.88 92 ASN A O 1
ATOM 725 N N . ALA A 1 93 ? 13.011 10.520 -4.613 1.00 80.06 93 ALA A N 1
ATOM 726 C CA . ALA A 1 93 ? 13.678 11.197 -3.492 1.00 80.06 93 ALA A CA 1
ATOM 727 C C . ALA A 1 93 ? 12.737 11.954 -2.530 1.00 80.06 93 ALA A C 1
ATOM 729 O O . ALA A 1 93 ? 13.187 12.440 -1.497 1.00 80.06 93 ALA A O 1
ATOM 730 N N . LEU A 1 94 ? 11.453 12.100 -2.873 1.00 75.06 94 LEU A N 1
ATOM 731 C CA . LEU A 1 94 ? 10.480 12.872 -2.095 1.00 75.06 94 LEU A CA 1
ATOM 732 C C . LEU A 1 94 ? 9.672 12.011 -1.118 1.00 75.06 94 LEU A C 1
ATOM 734 O O . LEU A 1 94 ? 8.855 12.553 -0.375 1.00 75.06 94 LEU A O 1
ATOM 738 N N . ARG A 1 95 ? 9.856 10.688 -1.130 1.00 75.94 95 ARG A N 1
ATOM 739 C CA . ARG A 1 95 ? 9.076 9.756 -0.313 1.00 75.94 95 ARG A CA 1
ATOM 740 C C . ARG A 1 95 ? 9.952 9.012 0.685 1.00 75.94 95 ARG A C 1
ATOM 742 O O . ARG A 1 95 ? 11.115 8.724 0.423 1.00 75.94 95 ARG A O 1
ATOM 749 N N . VAL A 1 96 ? 9.356 8.700 1.829 1.00 79.75 96 VAL A N 1
ATOM 750 C CA . VAL A 1 96 ? 9.929 7.890 2.912 1.00 79.75 96 VAL A CA 1
ATOM 751 C C . VAL A 1 96 ? 9.046 6.668 3.133 1.00 79.75 96 VAL A C 1
ATOM 753 O O . VAL A 1 96 ? 7.879 6.705 2.747 1.00 79.75 96 VAL A O 1
ATOM 756 N N . GLY A 1 97 ? 9.590 5.613 3.745 1.00 80.81 97 GLY A N 1
ATOM 757 C CA . GLY A 1 97 ? 8.843 4.386 4.030 1.00 80.81 97 GLY A CA 1
ATOM 758 C C . GLY A 1 97 ? 7.549 4.662 4.804 1.00 80.81 97 GLY A C 1
ATOM 759 O O . GLY A 1 97 ? 7.570 5.352 5.827 1.00 80.81 97 GLY A O 1
ATOM 760 N N . VAL A 1 98 ? 6.424 4.142 4.310 1.00 85.19 98 VAL A N 1
ATOM 761 C CA . VAL A 1 98 ? 5.102 4.288 4.932 1.00 85.19 98 VAL A CA 1
ATOM 762 C C . VAL A 1 98 ? 4.547 2.918 5.280 1.00 85.19 98 VAL A C 1
ATOM 764 O O . VAL A 1 98 ? 4.331 2.107 4.396 1.00 85.19 98 VAL A O 1
ATOM 767 N N . TYR A 1 99 ? 4.221 2.689 6.550 1.00 86.31 99 TYR A N 1
ATOM 768 C CA . TYR A 1 99 ? 3.861 1.350 7.045 1.00 86.31 99 TYR A CA 1
ATOM 769 C C . TYR A 1 99 ? 2.413 1.237 7.535 1.00 86.31 99 TYR A C 1
ATOM 771 O O . TYR A 1 99 ? 2.006 0.209 8.072 1.00 86.31 99 TYR A O 1
ATOM 779 N N . ALA A 1 100 ? 1.616 2.298 7.381 1.00 87.31 100 ALA A N 1
ATOM 780 C CA . ALA A 1 100 ? 0.213 2.302 7.775 1.00 87.31 100 ALA A CA 1
ATOM 781 C C . ALA A 1 100 ? -0.639 3.212 6.870 1.00 87.31 100 ALA A C 1
ATOM 783 O O . ALA A 1 100 ? -0.192 4.293 6.476 1.00 87.31 100 ALA A O 1
ATOM 784 N N . PRO A 1 101 ? -1.890 2.827 6.560 1.00 90.06 101 PRO A N 1
ATOM 785 C CA . PRO A 1 101 ? -2.822 3.697 5.862 1.00 90.06 101 PRO A CA 1
ATOM 786 C C . PRO A 1 101 ? -3.275 4.844 6.771 1.00 90.06 101 PRO A C 1
ATOM 788 O O . PRO A 1 101 ? -3.520 4.668 7.961 1.00 90.06 101 PRO A O 1
ATOM 791 N N . SER A 1 102 ? -3.476 6.019 6.182 1.00 90.25 102 SER A N 1
ATOM 792 C CA . SER A 1 102 ? -3.983 7.212 6.874 1.00 90.25 102 SER A CA 1
ATOM 793 C C . SER A 1 102 ? -5.385 7.622 6.409 1.00 90.25 102 SER A C 1
ATOM 795 O O . SER A 1 102 ? -6.045 8.457 7.036 1.00 90.25 102 SER A O 1
ATOM 797 N N . CYS A 1 103 ? -5.910 7.011 5.342 1.00 93.12 103 CYS A N 1
ATOM 798 C CA . CYS A 1 103 ? -7.274 7.260 4.891 1.00 93.12 103 CYS A CA 1
ATOM 799 C C . CYS A 1 103 ? -8.323 6.649 5.838 1.00 93.12 103 CYS A C 1
ATOM 801 O O . CYS A 1 103 ? -8.546 5.436 5.846 1.00 93.12 103 CYS A O 1
ATOM 803 N N . LYS A 1 104 ? -9.080 7.510 6.535 1.00 91.94 104 LYS A N 1
ATOM 804 C CA . LYS A 1 104 ? -10.181 7.118 7.442 1.00 91.94 104 LYS A CA 1
ATOM 805 C C . LYS A 1 104 ? -11.221 6.190 6.802 1.00 91.94 104 LYS A C 1
ATOM 807 O O . LYS A 1 104 ? -11.745 5.308 7.471 1.00 91.94 104 LYS A O 1
ATOM 812 N N . SER A 1 105 ? -11.532 6.377 5.516 1.00 92.75 105 SER A N 1
ATOM 813 C CA . SER A 1 105 ? -12.509 5.520 4.825 1.00 92.75 105 SER A CA 1
ATOM 814 C C . SER A 1 105 ? -11.958 4.124 4.543 1.00 92.75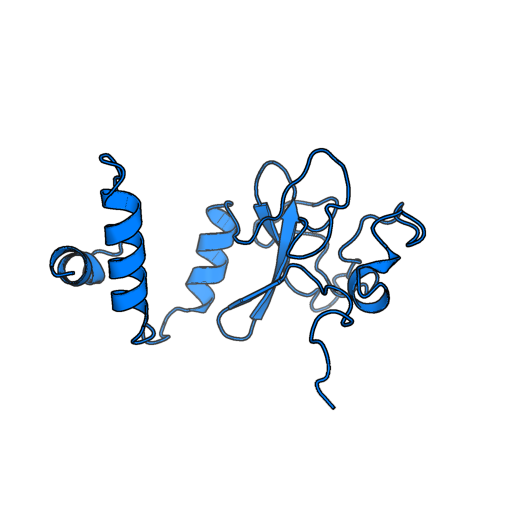 105 SER A C 1
ATOM 816 O O . SER A 1 105 ? -12.687 3.158 4.733 1.00 92.75 105 SER A O 1
ATOM 818 N N . CYS A 1 106 ? -10.686 4.009 4.143 1.00 94.00 106 CYS A N 1
ATOM 819 C CA . CYS A 1 106 ? -10.041 2.705 3.963 1.00 94.00 106 CYS A CA 1
ATOM 820 C C . CYS A 1 106 ? -9.956 1.962 5.299 1.00 94.00 106 CYS A C 1
ATOM 822 O O . CYS A 1 106 ? -10.340 0.802 5.357 1.00 94.00 106 CYS A O 1
ATOM 824 N N . LEU A 1 107 ? -9.547 2.662 6.365 1.00 90.44 107 LEU A N 1
ATOM 825 C CA . LEU A 1 107 ? -9.489 2.116 7.723 1.00 90.44 107 LEU A CA 1
ATOM 826 C C . LEU A 1 107 ? -10.847 1.595 8.200 1.00 90.44 107 LEU A C 1
ATOM 828 O O . LEU A 1 107 ? -10.924 0.495 8.725 1.00 90.44 107 LEU A O 1
ATOM 832 N N . ARG A 1 108 ? -11.928 2.355 7.983 1.00 87.88 108 ARG A N 1
ATOM 833 C CA . ARG A 1 108 ? -13.286 1.930 8.358 1.00 87.88 108 ARG A CA 1
ATOM 834 C C . ARG A 1 108 ? -13.743 0.682 7.593 1.00 87.88 108 ARG A C 1
ATOM 836 O O . ARG A 1 108 ? -14.436 -0.161 8.153 1.00 87.88 108 ARG A O 1
ATOM 843 N N . ILE A 1 109 ? -13.409 0.586 6.305 1.00 87.88 109 ILE A N 1
ATOM 844 C CA . ILE A 1 109 ? -13.776 -0.571 5.477 1.00 87.88 109 ILE A CA 1
ATOM 845 C C . ILE A 1 109 ? -12.983 -1.798 5.930 1.00 87.88 109 ILE A C 1
ATOM 847 O O . ILE A 1 109 ? -13.592 -2.818 6.238 1.00 87.88 109 ILE A O 1
ATOM 851 N N . SER A 1 110 ? -11.658 -1.691 6.066 1.00 86.50 110 SER A N 1
ATOM 852 C CA . SER A 1 110 ? -10.835 -2.819 6.515 1.00 86.50 110 SER A CA 1
ATOM 853 C C . SER A 1 110 ? -11.164 -3.249 7.947 1.00 86.50 110 SER A C 1
ATOM 855 O O . SER A 1 110 ? -11.169 -4.442 8.235 1.00 86.50 110 SER A O 1
ATOM 857 N N . SER A 1 111 ? -11.514 -2.314 8.838 1.00 81.25 111 SER A N 1
ATOM 858 C CA . SER A 1 111 ? -11.929 -2.647 10.204 1.00 81.25 111 SER A CA 1
ATOM 859 C C . SER A 1 111 ? -13.252 -3.407 10.252 1.00 81.25 111 SER A C 1
ATOM 861 O O . SER A 1 111 ? -13.415 -4.264 11.112 1.00 81.25 111 SER A O 1
ATOM 863 N N . SER A 1 112 ? -14.191 -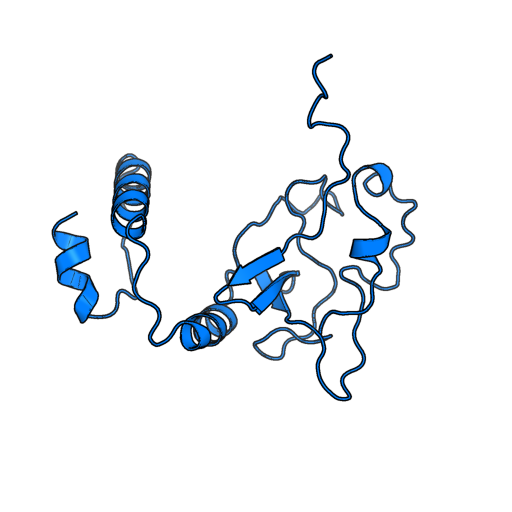3.134 9.336 1.00 78.50 112 SER A N 1
ATOM 864 C CA . SER A 1 112 ? -15.462 -3.879 9.283 1.00 78.50 112 SER A CA 1
ATOM 865 C C . SER A 1 112 ? -15.258 -5.361 8.949 1.00 78.50 112 SER A C 1
ATOM 867 O O . SER A 1 112 ? -16.014 -6.213 9.401 1.00 78.50 112 SER A O 1
ATOM 869 N N . SER A 1 113 ? -14.176 -5.696 8.238 1.00 71.44 113 SER A N 1
ATOM 870 C CA . SER A 1 113 ? -13.792 -7.084 7.948 1.00 71.44 113 SER A CA 1
ATOM 871 C C . SER A 1 113 ? -13.271 -7.841 9.176 1.00 71.44 113 SER A C 1
ATOM 873 O O . SER A 1 113 ? -13.087 -9.052 9.110 1.00 71.44 113 SER A O 1
ATOM 875 N N . LEU A 1 114 ? -13.028 -7.140 10.288 1.00 69.12 114 LEU A N 1
ATOM 876 C CA . LEU A 1 114 ? -12.588 -7.710 11.563 1.00 69.12 114 LEU A CA 1
ATOM 877 C C . LEU A 1 114 ? -13.733 -7.849 12.578 1.00 69.12 114 LEU A C 1
ATOM 879 O O . LEU A 1 114 ? -13.492 -8.252 13.717 1.00 69.12 114 LEU A O 1
ATOM 883 N N . GLU A 1 115 ? -14.973 -7.509 12.211 1.00 66.88 115 GLU A N 1
ATOM 884 C CA . GLU A 1 115 ? -16.122 -7.667 13.103 1.00 66.88 115 GLU A CA 1
ATOM 885 C C . GLU A 1 115 ? -16.277 -9.137 13.532 1.00 66.88 115 GLU A C 1
ATOM 887 O O . GLU A 1 115 ? -16.374 -10.044 12.709 1.00 66.88 115 GLU A O 1
ATOM 892 N N . GLY A 1 116 ? -16.273 -9.379 14.848 1.00 65.56 116 GLY A N 1
ATOM 893 C CA . GLY A 1 116 ? -16.347 -10.723 15.432 1.00 65.56 116 GLY A CA 1
ATOM 894 C C . GLY A 1 116 ? -14.997 -11.411 15.673 1.00 65.56 116 GLY A C 1
ATOM 895 O O . GLY A 1 116 ? -14.976 -12.486 16.272 1.00 65.56 116 GLY A O 1
ATOM 896 N N . VAL A 1 117 ? -13.872 -10.802 15.282 1.00 65.56 117 VAL A N 1
ATOM 897 C CA . VAL A 1 117 ? -12.532 -11.283 15.651 1.00 65.56 117 VAL A CA 1
ATOM 898 C C . VAL A 1 117 ? -12.228 -10.857 17.089 1.00 65.56 117 VAL A C 1
ATOM 900 O O . VAL A 1 117 ? -12.309 -9.676 17.430 1.00 65.56 117 VAL A O 1
ATOM 903 N N . ALA A 1 118 ? -11.889 -11.819 17.952 1.00 66.00 118 ALA A N 1
ATOM 904 C CA . ALA A 1 118 ? -11.461 -11.515 19.314 1.00 66.00 118 ALA A CA 1
ATOM 905 C C . ALA A 1 118 ? -10.183 -10.651 19.277 1.00 66.00 118 ALA A C 1
ATOM 907 O O . ALA A 1 118 ? -9.271 -10.974 18.510 1.00 66.00 118 ALA A O 1
ATOM 908 N N . PRO A 1 119 ? -10.089 -9.571 20.079 1.00 65.06 119 PRO A N 1
ATOM 909 C CA . PRO A 1 119 ? -8.864 -8.787 20.176 1.00 65.06 119 PRO A CA 1
ATOM 910 C C . PRO A 1 119 ? -7.675 -9.687 20.528 1.00 65.06 119 PRO A C 1
ATOM 912 O O . PRO A 1 119 ? -7.767 -10.498 21.449 1.00 65.06 119 PRO A O 1
ATOM 915 N N . ASP A 1 120 ? -6.569 -9.539 19.798 1.00 68.56 120 ASP A N 1
ATOM 916 C CA . ASP A 1 120 ? -5.324 -10.242 20.103 1.00 68.56 120 ASP A CA 1
ATOM 917 C C . ASP A 1 120 ? -4.857 -9.869 21.520 1.00 68.56 120 ASP A C 1
ATOM 919 O O . ASP A 1 120 ? -4.870 -8.696 21.905 1.00 68.56 120 ASP A O 1
ATOM 923 N N . GLU A 1 121 ? -4.439 -10.865 22.299 1.00 75.56 121 GLU A N 1
ATOM 924 C CA . GLU A 1 121 ? -4.006 -10.696 23.692 1.00 75.56 121 GLU A CA 1
ATOM 925 C C . GLU A 1 121 ? -2.812 -9.741 23.852 1.00 75.56 121 GLU A C 1
ATOM 927 O O . GLU A 1 121 ? -2.565 -9.223 24.941 1.00 75.56 121 GLU A O 1
ATOM 932 N N . ARG A 1 122 ? -2.088 -9.458 22.763 1.00 70.50 122 ARG A N 1
ATOM 933 C CA . ARG A 1 122 ? -0.975 -8.507 22.722 1.00 70.50 122 ARG A CA 1
ATOM 934 C C . ARG A 1 122 ? -1.426 -7.062 22.526 1.00 70.50 122 ARG A C 1
ATOM 936 O O . ARG A 1 122 ? -0.623 -6.161 22.753 1.00 70.50 122 ARG A O 1
ATOM 943 N N . ILE A 1 123 ? -2.677 -6.802 22.135 1.00 68.44 123 ILE A N 1
ATOM 944 C CA . ILE A 1 123 ? -3.189 -5.434 21.932 1.00 68.44 123 ILE A CA 1
ATOM 945 C C . ILE A 1 123 ? -3.031 -4.577 23.199 1.00 68.44 123 ILE A C 1
ATOM 947 O O . ILE A 1 123 ? -2.486 -3.482 23.074 1.00 68.44 123 ILE A O 1
ATOM 951 N N . PRO A 1 124 ? -3.394 -5.038 24.413 1.00 68.25 124 PRO A N 1
ATOM 952 C CA . PRO A 1 124 ? -3.135 -4.286 25.643 1.00 68.25 124 PRO A CA 1
ATOM 953 C C . PRO A 1 124 ? -1.654 -3.951 25.866 1.00 68.25 124 PRO A C 1
ATOM 955 O O . PRO A 1 124 ? -1.340 -2.853 26.312 1.00 68.25 124 PRO A O 1
ATOM 958 N N . LEU A 1 125 ? -0.733 -4.856 25.510 1.00 69.62 125 LEU A N 1
ATOM 959 C CA . LEU A 1 125 ? 0.712 -4.621 25.627 1.00 69.62 125 LEU A CA 1
ATOM 960 C C . LEU A 1 125 ? 1.198 -3.568 24.626 1.00 69.62 125 LEU A C 1
ATOM 962 O O . LEU A 1 125 ? 1.973 -2.690 24.989 1.00 69.62 125 LEU A O 1
ATOM 966 N N . ILE A 1 126 ? 0.727 -3.630 23.378 1.00 69.25 126 ILE A N 1
ATOM 967 C CA . ILE A 1 126 ? 1.054 -2.642 22.341 1.00 69.25 126 ILE A CA 1
ATOM 968 C C . ILE A 1 126 ? 0.489 -1.274 22.721 1.00 69.25 126 ILE A C 1
ATOM 970 O O . ILE A 1 126 ? 1.190 -0.277 22.597 1.00 69.25 126 ILE A O 1
ATOM 974 N N . VAL A 1 127 ? -0.747 -1.220 23.224 1.00 69.25 127 VAL A N 1
ATOM 975 C CA . VAL A 1 127 ? -1.341 0.014 23.748 1.00 69.25 127 VAL A CA 1
ATOM 976 C C . VAL A 1 127 ? -0.497 0.549 24.898 1.00 69.25 127 VAL A C 1
ATOM 978 O O . VAL A 1 127 ? -0.141 1.718 24.861 1.00 69.25 127 VAL A O 1
ATOM 981 N N . GLY A 1 128 ? -0.096 -0.291 25.856 1.00 65.94 128 GLY A N 1
ATOM 982 C CA . GLY A 1 128 ? 0.787 0.109 26.952 1.00 65.94 128 GLY A CA 1
ATOM 983 C C . GLY A 1 128 ? 2.141 0.645 26.477 1.00 65.94 128 GLY A C 1
ATOM 984 O O . GLY A 1 128 ? 2.600 1.664 26.981 1.00 65.94 128 GLY A O 1
ATOM 985 N N . LEU A 1 129 ? 2.761 0.023 25.468 1.00 67.75 129 LEU A N 1
ATOM 986 C CA . LEU A 1 129 ? 4.018 0.494 24.871 1.00 67.75 129 LEU A CA 1
ATOM 987 C C . LEU A 1 129 ? 3.842 1.822 24.133 1.00 67.75 129 LEU A C 1
ATOM 989 O O . LEU A 1 129 ? 4.615 2.745 24.356 1.00 67.75 129 LEU A O 1
ATOM 993 N N . VAL A 1 130 ? 2.806 1.947 23.300 1.00 67.56 130 VAL A N 1
ATOM 994 C CA . VAL A 1 130 ? 2.496 3.193 22.587 1.00 67.56 130 VAL A CA 1
ATOM 995 C C . VAL A 1 130 ? 2.194 4.298 23.585 1.00 67.56 130 VAL A C 1
ATOM 997 O O . VAL A 1 130 ? 2.719 5.388 23.447 1.00 67.56 130 VAL A O 1
ATOM 1000 N N . VAL A 1 131 ? 1.392 4.030 24.612 1.00 65.25 131 VAL A N 1
ATOM 1001 C CA . VAL A 1 131 ? 1.093 4.988 25.677 1.00 65.25 131 VAL A CA 1
ATOM 1002 C C . VAL A 1 131 ? 2.370 5.366 26.425 1.00 65.25 131 VAL A C 1
ATOM 1004 O O . VAL A 1 131 ? 2.598 6.546 26.634 1.00 65.25 131 VAL A O 1
ATOM 1007 N N . THR A 1 132 ? 3.243 4.421 26.769 1.00 61.94 132 THR A N 1
ATOM 1008 C CA . THR A 1 132 ? 4.499 4.713 27.483 1.00 61.94 132 THR A CA 1
ATOM 1009 C C . THR A 1 132 ? 5.449 5.572 26.644 1.00 61.94 132 THR A C 1
ATOM 1011 O O . THR A 1 132 ? 5.960 6.574 27.136 1.00 61.94 132 THR A O 1
ATOM 1014 N N . GLU A 1 133 ? 5.643 5.225 25.371 1.00 62.88 133 GLU A N 1
ATOM 1015 C CA . GLU A 1 133 ? 6.536 5.946 24.455 1.00 62.88 133 GLU A CA 1
ATOM 1016 C C . GLU A 1 133 ? 5.949 7.294 24.005 1.00 62.88 133 GLU A C 1
ATOM 1018 O O . GLU A 1 133 ? 6.662 8.287 23.909 1.00 62.88 133 GLU A O 1
ATOM 1023 N N . VAL A 1 134 ? 4.635 7.370 23.777 1.00 56.53 134 VAL A N 1
ATOM 1024 C CA . VAL A 1 134 ? 3.950 8.600 23.343 1.00 56.53 134 VAL A CA 1
ATOM 1025 C C . VAL A 1 134 ? 3.648 9.536 24.515 1.00 56.53 134 VAL A C 1
ATOM 1027 O O . VAL A 1 134 ? 3.618 10.741 24.308 1.00 56.53 134 VAL A O 1
ATOM 1030 N N . LEU A 1 135 ? 3.428 9.045 25.741 1.00 53.22 135 LEU A N 1
ATOM 1031 C CA . LEU A 1 135 ? 3.264 9.900 26.931 1.00 53.22 135 LEU A CA 1
ATOM 1032 C C . LEU A 1 135 ? 4.594 10.389 27.505 1.00 53.22 135 LEU A C 1
ATOM 1034 O O . LEU A 1 135 ? 4.586 11.365 28.258 1.00 53.22 135 LEU A O 1
ATOM 1038 N N . ALA A 1 136 ? 5.717 9.756 27.153 1.00 58.59 136 ALA A N 1
ATOM 1039 C CA . ALA A 1 136 ? 7.036 10.318 27.425 1.00 58.59 136 ALA A CA 1
ATOM 1040 C C . ALA A 1 136 ? 7.213 11.693 26.742 1.00 58.59 136 ALA A C 1
ATOM 1042 O O . ALA A 1 136 ? 7.882 12.560 27.303 1.00 58.59 136 ALA A O 1
ATOM 1043 N N . ASP A 1 137 ? 6.530 11.927 25.612 1.00 55.44 137 ASP A N 1
ATOM 1044 C CA . ASP A 1 137 ? 6.371 13.232 24.957 1.00 55.44 137 ASP A CA 1
ATOM 1045 C C . ASP A 1 137 ? 4.971 13.811 25.255 1.00 55.44 137 ASP A C 1
ATOM 1047 O O . ASP A 1 137 ? 3.964 13.546 24.599 1.00 55.44 137 ASP A O 1
ATOM 1051 N N . THR A 1 138 ? 4.873 14.597 26.326 1.00 46.38 138 THR A N 1
ATOM 1052 C CA . THR A 1 138 ? 3.607 15.075 26.905 1.00 46.38 138 THR A CA 1
ATOM 1053 C C . THR A 1 138 ? 2.676 15.777 25.898 1.00 46.38 138 THR A C 1
ATOM 1055 O O . THR A 1 138 ? 3.002 16.864 25.419 1.00 46.38 138 THR A O 1
ATOM 1058 N N . GLY A 1 139 ? 1.465 15.234 25.675 1.00 53.84 139 GLY A N 1
ATOM 1059 C CA . GLY A 1 139 ? 0.351 15.990 25.068 1.00 53.84 139 GLY A CA 1
ATOM 1060 C C . GLY A 1 139 ? -0.667 15.252 24.185 1.00 53.84 139 GLY A C 1
ATOM 1061 O O . GLY A 1 139 ? -1.494 15.920 23.565 1.00 53.84 139 GLY A O 1
ATOM 1062 N N . THR A 1 140 ? -0.649 13.921 24.084 1.00 54.91 140 THR A N 1
ATOM 1063 C CA . THR A 1 140 ? -1.453 13.225 23.056 1.00 54.91 140 THR A CA 1
ATOM 1064 C C . THR A 1 140 ? -2.845 12.786 23.534 1.00 54.91 140 THR A C 1
ATOM 1066 O O . THR A 1 140 ? -3.008 12.248 24.627 1.00 54.91 140 THR A O 1
ATOM 1069 N N . VAL A 1 141 ? -3.862 12.980 22.680 1.00 56.16 141 VAL A N 1
ATOM 1070 C CA . VAL A 1 141 ? -5.259 12.561 22.900 1.00 56.16 141 VAL A CA 1
ATOM 1071 C C . VAL A 1 141 ? -5.596 11.373 21.997 1.00 56.16 141 VAL A C 1
ATOM 1073 O O . VAL A 1 141 ? -5.603 11.496 20.773 1.00 56.16 141 VAL A O 1
ATOM 1076 N N . VAL A 1 142 ? -5.936 10.231 22.597 1.00 56.50 142 VAL A N 1
ATOM 1077 C CA . VAL A 1 142 ? -6.469 9.066 21.873 1.00 56.50 142 VAL A CA 1
ATOM 1078 C C . VAL A 1 142 ? -7.956 9.301 21.581 1.00 56.50 142 VAL A C 1
ATOM 1080 O O . VAL A 1 142 ? -8.743 9.544 22.494 1.00 56.50 142 VAL A O 1
ATOM 1083 N N . THR A 1 143 ? -8.360 9.241 20.307 1.00 65.88 143 THR A N 1
ATOM 1084 C CA . THR A 1 143 ? -9.762 9.420 19.878 1.00 65.88 143 THR A CA 1
ATOM 1085 C C . THR A 1 143 ? -10.259 8.215 19.079 1.00 65.88 143 THR A C 1
ATOM 1087 O O . THR A 1 143 ? -9.465 7.493 18.485 1.00 65.88 143 THR A O 1
ATOM 1090 N N . GLY A 1 144 ? -11.580 7.991 19.058 1.00 51.50 144 GLY A N 1
ATOM 1091 C CA . GLY A 1 144 ? -12.203 6.926 18.255 1.00 51.50 144 GLY A CA 1
ATOM 1092 C C . GLY A 1 144 ? -12.259 5.543 18.912 1.00 51.50 144 GLY A C 1
ATOM 1093 O O . GLY A 1 144 ? -12.548 4.567 18.230 1.00 51.50 144 GLY A O 1
ATOM 1094 N N . VAL A 1 145 ? -12.017 5.453 20.221 1.00 66.75 145 VAL A N 1
ATOM 1095 C CA . VAL A 1 145 ? -12.120 4.204 20.989 1.00 66.75 145 VAL A CA 1
ATOM 1096 C C . VAL A 1 145 ? -13.597 3.795 21.089 1.00 66.75 145 VAL A C 1
ATOM 1098 O O . VAL A 1 145 ? -14.397 4.582 21.610 1.00 66.75 145 VAL A O 1
ATOM 1101 N N . PRO A 1 146 ? -13.996 2.600 20.609 1.00 64.31 146 PRO A N 1
ATOM 1102 C CA . PRO A 1 146 ? -15.348 2.090 20.808 1.00 64.31 146 PRO A CA 1
ATOM 1103 C C . PRO A 1 146 ? -15.687 2.051 22.301 1.00 64.31 146 PRO A C 1
ATOM 1105 O O . PRO A 1 146 ? -14.868 1.615 23.104 1.00 64.31 146 PRO A O 1
ATOM 1108 N N . GLY A 1 147 ? -16.891 2.483 22.690 1.00 65.38 147 GLY A N 1
ATOM 1109 C CA . GLY A 1 147 ? -17.229 2.715 24.105 1.00 65.38 147 GLY A CA 1
ATOM 1110 C C . GLY A 1 147 ? -16.986 1.516 25.033 1.00 65.38 147 GLY A C 1
ATOM 1111 O O . GLY A 1 147 ? -16.568 1.699 26.169 1.00 65.38 147 GLY A O 1
ATOM 1112 N N . GLN A 1 148 ? -17.156 0.292 24.527 1.00 68.50 148 GLN A N 1
ATOM 1113 C CA . GLN A 1 148 ? -16.903 -0.952 25.268 1.00 68.50 148 GLN A CA 1
ATOM 1114 C C . GLN A 1 148 ? -15.417 -1.182 25.607 1.00 68.50 148 GLN A C 1
ATOM 1116 O O . GLN A 1 148 ? -15.108 -1.964 26.498 1.00 68.50 148 GLN A O 1
ATOM 1121 N N . GLN A 1 149 ? -14.497 -0.514 24.908 1.00 58.94 149 GLN A N 1
ATOM 1122 C CA . GLN A 1 149 ? -13.047 -0.623 25.097 1.00 58.94 149 GLN A CA 1
ATOM 1123 C C . GLN A 1 149 ? -12.470 0.539 25.922 1.00 58.94 149 GLN A C 1
ATOM 1125 O O . GLN A 1 149 ? -11.284 0.530 26.247 1.00 58.94 149 GLN A O 1
ATOM 1130 N N . LEU A 1 150 ? -13.293 1.533 26.289 1.00 63.22 150 LEU A N 1
ATOM 1131 C CA . LEU A 1 150 ? -12.835 2.727 27.003 1.00 63.22 150 LEU A CA 1
ATOM 1132 C C . LEU A 1 150 ? -12.318 2.405 28.410 1.00 63.22 150 LEU A C 1
ATOM 1134 O O . LEU A 1 150 ? -11.329 2.990 28.846 1.00 63.22 150 LEU A O 1
ATOM 1138 N N . ASP A 1 151 ? -12.955 1.466 29.106 1.00 67.69 151 ASP A N 1
ATOM 1139 C CA . ASP A 1 151 ? -12.552 1.097 30.466 1.00 67.69 151 ASP A CA 1
ATOM 1140 C C . ASP A 1 151 ? -11.275 0.250 30.474 1.00 67.69 151 ASP A C 1
ATOM 1142 O O . ASP A 1 151 ? -10.417 0.455 31.328 1.00 67.69 151 ASP A O 1
ATOM 1146 N N . ALA A 1 152 ? -11.093 -0.623 29.477 1.00 65.00 152 ALA A N 1
ATOM 1147 C CA . ALA A 1 152 ? -9.841 -1.356 29.288 1.00 65.00 152 ALA A CA 1
ATOM 1148 C C . ALA A 1 152 ? -8.677 -0.409 28.959 1.00 65.00 152 ALA A C 1
ATOM 1150 O O . ALA A 1 152 ? -7.586 -0.576 29.493 1.00 65.00 152 ALA A O 1
ATOM 1151 N N . LEU A 1 153 ? -8.923 0.618 28.135 1.00 63.91 153 LEU A N 1
ATOM 1152 C CA . LEU A 1 153 ? -7.922 1.637 27.818 1.00 63.91 153 LEU A CA 1
ATOM 1153 C C . LEU A 1 153 ? -7.550 2.498 29.033 1.00 63.91 153 LEU A C 1
ATOM 1155 O O . LEU A 1 153 ? -6.395 2.864 29.177 1.00 63.91 153 LEU A O 1
ATOM 1159 N N . ARG A 1 154 ? -8.511 2.842 29.898 1.00 64.06 154 ARG A N 1
ATOM 1160 C CA . ARG A 1 154 ? -8.251 3.631 31.118 1.00 64.06 154 ARG A CA 1
ATOM 1161 C C . ARG A 1 154 ? -7.507 2.859 32.203 1.00 64.06 154 ARG A C 1
ATOM 1163 O O . ARG A 1 154 ? -6.942 3.485 33.093 1.00 64.06 154 ARG A O 1
ATOM 1170 N N . ALA A 1 155 ? -7.614 1.534 32.193 1.00 64.38 155 ALA A N 1
ATOM 1171 C CA . ALA A 1 155 ? -6.998 0.665 33.187 1.00 64.38 155 ALA A CA 1
ATOM 1172 C C . ALA A 1 155 ? -5.555 0.262 32.836 1.00 64.38 155 ALA A C 1
ATOM 1174 O O . ALA A 1 155 ? -4.862 -0.261 33.709 1.00 64.38 155 ALA A O 1
ATOM 1175 N N . ALA A 1 156 ? -5.145 0.462 31.581 1.00 58.09 156 ALA A N 1
ATOM 1176 C CA . ALA A 1 156 ? -3.786 0.250 31.08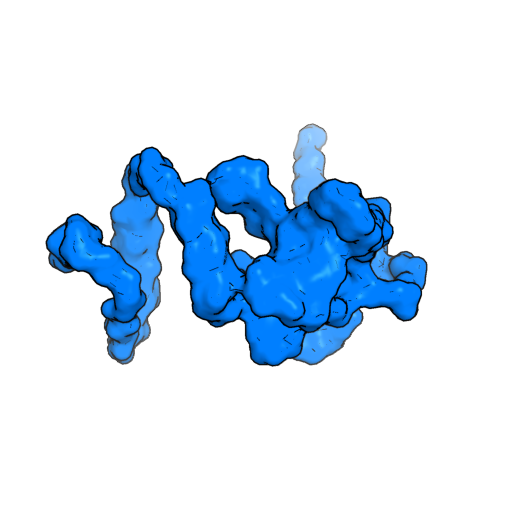8 1.00 58.09 156 ALA A CA 1
ATOM 1177 C C . ALA A 1 156 ? -2.902 1.473 31.367 1.00 58.09 156 ALA A C 1
ATOM 1179 O O . ALA A 1 156 ? -1.709 1.252 31.671 1.00 58.09 156 ALA A O 1
#

Foldseek 3Di:
DDDPPQQDADAFLWDQALNFIWFFFDDPFTFTWGWDDDPAWFFFLAAPPDDLPDPQNSRHDVCRRGPRGTGCATPVGDGGHHTAAAPTDGPDPVGDHDNDTPDPNRVVVSVVSCVPPDPDPCPLVVLVVCCVVVVVVPDDDDDDDDPVCVVVSVVD

pLDDT: mean 81.45, std 16.0, range [33.84, 98.12]

Secondary structure (DSSP, 8-state):
----TT-SPB---EEEETTEEEEEEESSSEEEEEE--TTPPPB-SS-TT--S-STTGGGB-HHHHH---EEEEETTS-B-SSBPP-SS--SSTT-----S---HHHHHHHHHTTTTPPPPTTHHHHHHHHHHHHHSSS--------GGGHHHHHH-

Radius of gyration: 18.31 Å; chains: 1; bounding box: 45×37×50 Å

Sequence (156 aa):
MTVNKHDEPHGLNELHIGGFRYLLVGVSSTHLAALAEGEVQGRSALTEWRTGTEAWADSYDLDALFDPIWNPRTLCGREWIEMEPGDGPPFNALRVGVYAPSCKSCLRISSSSLEGVAPDERIPLIVGLVVTEVLADTGTVVTGVPGQQLDALRAA